Protein AF-A0A8S9UU05-F1 (afdb_monomer_lite)

InterPro domains:
  IPR004875 DDE superfamily endonuclease domain [PF03184] (14-82)

Foldseek 3Di:
DDDPQCCCVPVVVHDDDDDDPPCCCPPPLCNVQPVVQLVVQLVVQVVVVVVPDDDDDDPVVVCVSSVVSNVVSNVPDDPVSD

Radius of gyration: 17.9 Å; chains: 1; bounding box: 35×37×42 Å

Organism: Phytophthora infestans (NCBI:txid4787)

Sequence (82 aa):
MNSVRTVLEEDCCTQVEFAPPGITGLAQPMDVAVMKPFKDYVRKSYLAYHIDHEFLKTPQEKRQLISRFVAEGWASIAPATI

Structure (mmCIF, N/CA/C/O backbone):
data_AF-A0A8S9UU05-F1
#
_entry.id   AF-A0A8S9UU05-F1
#
loop_
_atom_site.group_PDB
_atom_site.id
_atom_site.type_symbol
_atom_site.label_atom_id
_atom_site.label_alt_id
_atom_site.label_comp_id
_atom_site.label_asym_id
_atom_site.label_entity_id
_atom_site.label_seq_id
_atom_site.pdbx_PDB_ins_code
_atom_site.Cartn_x
_atom_site.Cartn_y
_atom_site.Cartn_z
_atom_site.occupancy
_atom_site.B_iso_or_equiv
_atom_site.auth_seq_id
_atom_site.auth_comp_id
_atom_site.auth_asym_id
_atom_site.auth_atom_id
_atom_site.pdbx_PDB_model_num
ATOM 1 N N . MET A 1 1 ? -12.160 23.995 15.889 1.00 80.06 1 MET A N 1
ATOM 2 C CA . MET A 1 1 ? -12.034 22.875 14.933 1.00 80.06 1 MET A CA 1
ATOM 3 C C . MET A 1 1 ? -12.258 21.612 15.733 1.00 80.06 1 MET A C 1
ATOM 5 O O . MET A 1 1 ? -11.530 21.420 16.701 1.00 80.06 1 MET A O 1
ATOM 9 N N . ASN A 1 2 ? -13.281 20.824 15.403 1.00 87.06 2 ASN A N 1
ATOM 10 C CA . ASN A 1 2 ? -13.515 19.553 16.087 1.00 87.06 2 ASN A CA 1
ATOM 11 C C . ASN A 1 2 ? -12.381 18.586 15.740 1.00 87.06 2 ASN A C 1
ATOM 13 O O . ASN A 1 2 ? -11.826 18.642 14.639 1.00 87.06 2 ASN A O 1
ATOM 17 N N . SER A 1 3 ? -12.000 17.733 16.688 1.00 92.88 3 SER A N 1
ATOM 18 C CA . SER A 1 3 ? -11.005 16.701 16.406 1.00 92.88 3 SER A CA 1
ATOM 19 C C . SER A 1 3 ? -11.593 15.665 15.441 1.00 92.88 3 SER A C 1
ATOM 21 O O . SER A 1 3 ? -12.805 15.453 15.433 1.00 92.88 3 SER A O 1
ATOM 23 N N . VAL A 1 4 ? -10.747 14.985 14.658 1.00 92.88 4 VAL A N 1
ATOM 24 C CA . VAL A 1 4 ? -11.199 13.883 13.782 1.00 92.88 4 VAL A CA 1
ATOM 25 C C . VAL A 1 4 ? -11.962 12.829 14.588 1.00 92.88 4 VAL A C 1
ATOM 27 O O . VAL A 1 4 ? -12.982 12.330 14.131 1.00 92.88 4 VAL A O 1
ATOM 30 N N . ARG A 1 5 ? -11.511 12.549 15.817 1.00 93.00 5 ARG A N 1
ATOM 31 C CA . ARG A 1 5 ? -12.199 11.654 16.750 1.00 93.00 5 ARG A CA 1
ATOM 32 C C . ARG A 1 5 ? -13.619 12.137 17.054 1.00 93.00 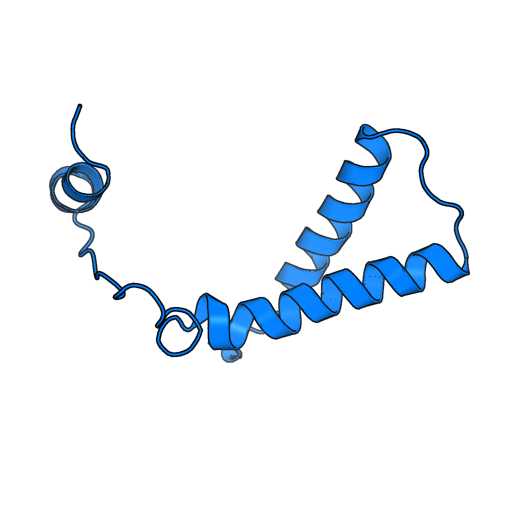5 ARG A C 1
ATOM 34 O O . ARG A 1 5 ? -14.549 11.360 16.909 1.00 93.00 5 ARG A O 1
ATOM 41 N N . THR A 1 6 ? -13.768 13.401 17.449 1.00 94.62 6 THR A N 1
ATOM 42 C CA . THR A 1 6 ? -15.067 14.001 17.794 1.00 94.62 6 THR A CA 1
ATOM 43 C C . THR A 1 6 ? -16.043 13.887 16.627 1.00 94.62 6 THR A C 1
ATOM 45 O O . THR A 1 6 ? -17.168 13.460 16.823 1.00 94.62 6 THR A O 1
ATOM 48 N N . VAL A 1 7 ? -15.589 14.183 15.405 1.00 96.44 7 VAL A N 1
ATOM 49 C CA . VAL A 1 7 ? -16.421 14.041 14.198 1.00 96.44 7 VAL A CA 1
ATOM 50 C C . VAL A 1 7 ? -16.834 12.581 13.980 1.00 96.44 7 VAL A C 1
ATOM 52 O O . VAL A 1 7 ? -18.000 12.301 13.724 1.00 96.44 7 VAL A O 1
ATOM 55 N N . LEU A 1 8 ? -15.901 11.631 14.111 1.00 95.94 8 LEU A N 1
ATOM 56 C CA . LEU A 1 8 ? -16.208 10.208 13.937 1.00 95.94 8 LEU A CA 1
ATOM 57 C C . LEU A 1 8 ? -17.208 9.691 14.980 1.00 95.94 8 LEU A C 1
ATOM 59 O O . LEU A 1 8 ? -18.138 8.975 14.617 1.00 95.94 8 LEU A O 1
ATOM 63 N N . GLU A 1 9 ? -17.035 10.052 16.251 1.00 96.12 9 GLU A N 1
ATOM 64 C CA . GLU A 1 9 ? -17.881 9.573 17.348 1.00 96.12 9 GLU A CA 1
ATOM 65 C C . GLU A 1 9 ? -19.258 10.264 17.359 1.00 96.12 9 GLU A C 1
ATOM 67 O O . GLU A 1 9 ? -20.276 9.581 17.466 1.00 96.12 9 GLU A O 1
ATOM 72 N N . GLU A 1 10 ? -19.303 11.594 17.224 1.00 95.38 10 GLU A N 1
ATOM 73 C CA . GLU A 1 10 ? -20.524 12.395 17.407 1.00 95.38 10 GLU A CA 1
ATOM 74 C C . GLU A 1 10 ? -21.334 12.552 16.112 1.00 95.38 10 GLU A C 1
ATOM 76 O O . GLU A 1 10 ? -22.547 12.342 16.127 1.00 95.38 10 GLU A O 1
ATOM 81 N N . ASP A 1 11 ? -20.679 12.858 14.985 1.00 96.75 11 ASP A N 1
ATOM 82 C C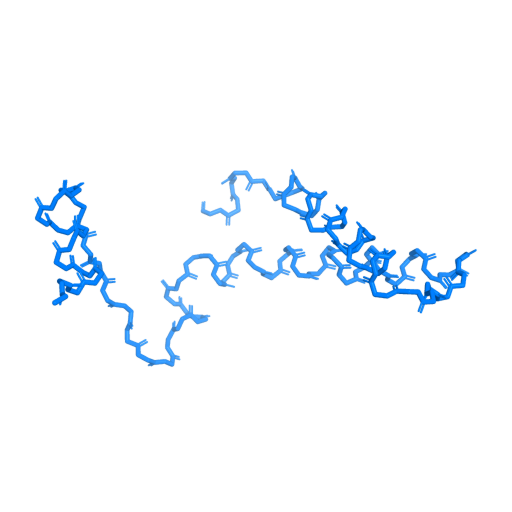A . ASP A 1 11 ? -21.367 13.135 13.715 1.00 96.75 11 ASP A CA 1
ATOM 83 C C . ASP A 1 11 ? -21.556 11.865 12.864 1.00 96.75 11 ASP A C 1
ATOM 85 O O . ASP A 1 11 ? -22.516 11.761 12.098 1.00 96.75 11 ASP A O 1
ATOM 89 N N . CYS A 1 12 ? -20.639 10.893 12.970 1.00 96.25 12 CYS A N 1
ATOM 90 C CA . CYS A 1 12 ? -20.655 9.659 12.169 1.00 96.25 12 CYS A CA 1
ATOM 91 C C . CYS A 1 12 ? -21.022 8.393 12.959 1.00 96.25 12 CYS A C 1
ATOM 93 O O . CYS A 1 12 ? -21.018 7.305 12.378 1.00 96.25 12 CYS A O 1
ATOM 95 N N . CYS A 1 13 ? -21.303 8.502 14.262 1.00 96.06 13 CYS A N 1
ATOM 96 C CA . CYS A 1 13 ? -21.653 7.376 15.140 1.00 96.06 13 CYS A CA 1
ATOM 97 C C . CYS A 1 13 ? -20.677 6.182 15.050 1.00 96.06 13 CYS A C 1
ATOM 99 O O . CYS A 1 13 ? -21.081 5.022 15.145 1.00 96.06 13 CYS A O 1
ATOM 101 N N . THR A 1 14 ? -19.391 6.451 14.825 1.00 95.62 14 THR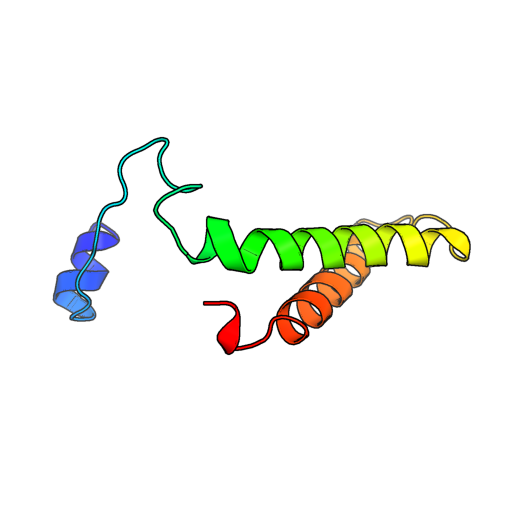 A N 1
ATOM 102 C CA . THR A 1 14 ? -18.343 5.441 14.658 1.00 95.62 14 THR A CA 1
ATOM 103 C C . THR A 1 14 ? -17.532 5.326 15.940 1.00 95.62 14 THR A C 1
ATOM 105 O O . THR A 1 14 ? -16.942 6.302 16.401 1.00 95.62 14 THR A O 1
ATOM 108 N N . GLN A 1 15 ? -17.463 4.120 16.506 1.00 94.75 15 GLN A N 1
ATOM 109 C CA . GLN A 1 15 ? -16.606 3.852 17.657 1.00 94.75 15 GLN A CA 1
ATOM 110 C C . GLN A 1 15 ? -15.134 3.896 17.235 1.00 94.75 15 GLN A C 1
ATOM 112 O O . GLN A 1 15 ? -14.728 3.229 16.283 1.00 94.75 15 GLN A O 1
ATOM 117 N N . VAL A 1 16 ? -14.329 4.672 17.961 1.00 92.12 16 VAL A N 1
ATOM 118 C CA . VAL A 1 16 ? -12.898 4.822 17.687 1.00 92.12 16 VAL A CA 1
ATOM 119 C C . VAL A 1 16 ? -12.090 3.988 18.675 1.00 92.12 16 VAL A C 1
ATOM 121 O O . VAL A 1 16 ? -12.196 4.161 19.888 1.00 92.12 16 VAL A O 1
ATOM 124 N N . GLU A 1 17 ? -11.229 3.121 18.147 1.00 89.25 17 GLU A N 1
ATOM 125 C CA . GLU A 1 17 ? -10.231 2.391 18.927 1.00 89.25 17 GLU A CA 1
ATOM 126 C C . GLU A 1 17 ? -8.837 2.986 18.720 1.00 89.25 17 GLU A C 1
ATOM 128 O O . GLU A 1 17 ? -8.425 3.300 17.600 1.00 89.25 17 GLU A O 1
ATOM 133 N N . PHE A 1 18 ? -8.088 3.129 19.814 1.00 86.00 18 PHE A N 1
ATOM 134 C CA . PHE A 1 18 ? -6.718 3.627 19.777 1.00 86.00 18 PHE A CA 1
ATOM 135 C C . PHE A 1 18 ? -5.727 2.471 19.841 1.00 86.00 18 PHE A C 1
ATOM 137 O O . PHE A 1 18 ? -5.674 1.743 20.830 1.00 86.00 18 PHE A O 1
ATOM 144 N N . ALA A 1 19 ? -4.886 2.358 18.814 1.00 84.50 19 ALA A N 1
ATOM 145 C CA . ALA A 1 19 ? -3.700 1.518 18.863 1.00 84.50 19 ALA A CA 1
ATOM 146 C C . ALA A 1 19 ? -2.557 2.286 19.557 1.00 84.50 19 ALA A C 1
ATOM 148 O O . ALA A 1 19 ? -2.208 3.384 19.111 1.00 84.50 19 ALA A O 1
ATOM 149 N N . PRO A 1 20 ? -1.958 1.742 20.631 1.00 88.25 20 PRO A N 1
ATOM 150 C CA . PRO A 1 20 ? -0.759 2.307 21.228 1.00 88.25 20 PRO A CA 1
ATOM 151 C C . PRO A 1 20 ? 0.378 2.527 20.211 1.00 88.25 20 PRO A C 1
ATOM 153 O O . PRO A 1 20 ? 0.511 1.782 19.233 1.00 88.25 20 PRO A O 1
ATOM 156 N N . PRO A 1 21 ? 1.251 3.521 20.439 1.00 88.00 21 PRO A N 1
ATOM 157 C CA . PRO A 1 21 ? 2.443 3.696 19.622 1.00 88.00 21 PRO A CA 1
ATOM 158 C C . PRO A 1 21 ? 3.329 2.444 19.639 1.00 88.00 21 PRO A C 1
ATOM 160 O O . PRO A 1 21 ? 3.494 1.797 20.670 1.00 88.00 21 PRO A O 1
ATOM 163 N N . GLY A 1 22 ? 3.930 2.119 18.494 1.00 90.50 22 GLY A N 1
ATOM 164 C CA . GLY A 1 22 ? 4.914 1.037 18.382 1.00 90.50 22 GLY A CA 1
ATOM 165 C C . GLY A 1 22 ? 4.343 -0.381 18.277 1.00 90.50 22 GLY A C 1
ATOM 166 O O . GLY A 1 22 ? 5.126 -1.308 18.097 1.00 90.50 22 GLY A O 1
ATOM 167 N N . ILE A 1 23 ? 3.017 -0.568 18.331 1.00 90.31 23 ILE A N 1
ATOM 168 C CA . ILE A 1 23 ? 2.403 -1.906 18.229 1.00 90.31 23 ILE A CA 1
ATOM 169 C C . ILE A 1 23 ? 1.644 -2.158 16.921 1.00 90.31 23 ILE A C 1
ATOM 171 O O . ILE A 1 23 ? 1.028 -3.209 16.774 1.00 90.31 23 ILE A O 1
ATOM 175 N N . THR A 1 24 ? 1.655 -1.227 15.963 1.00 86.50 24 THR A N 1
ATOM 176 C CA . THR A 1 24 ? 0.854 -1.337 14.727 1.00 86.50 24 THR A CA 1
ATOM 177 C C . THR A 1 24 ? 1.168 -2.611 13.945 1.00 86.50 24 THR A C 1
ATOM 179 O O . THR A 1 24 ? 0.255 -3.339 13.571 1.00 86.50 24 THR A O 1
ATOM 182 N N . GLY A 1 25 ? 2.452 -2.961 13.834 1.00 84.06 25 GLY A N 1
ATOM 183 C CA . GLY A 1 25 ? 2.916 -4.195 13.194 1.00 84.06 25 GLY A CA 1
ATOM 184 C C . GLY A 1 25 ? 2.636 -5.485 13.977 1.00 84.06 25 GLY A C 1
ATOM 185 O O . GLY A 1 25 ? 3.101 -6.542 13.564 1.00 84.06 25 GLY A O 1
ATOM 186 N N . LEU A 1 26 ? 1.923 -5.413 15.105 1.00 85.81 26 LEU A N 1
ATOM 187 C CA . LEU A 1 26 ? 1.445 -6.564 15.880 1.00 85.81 26 LEU A CA 1
ATOM 188 C C . LEU A 1 26 ? -0.082 -6.579 15.991 1.00 85.81 26 LEU A C 1
ATOM 190 O O . LEU A 1 26 ? -0.693 -7.639 15.922 1.00 85.81 26 LEU A O 1
ATOM 194 N N . ALA A 1 27 ? -0.686 -5.406 16.187 1.00 86.50 27 ALA A N 1
ATOM 195 C CA . ALA A 1 27 ? -2.084 -5.270 16.574 1.00 86.50 27 ALA A CA 1
ATOM 196 C C . ALA A 1 27 ? -3.001 -4.761 15.455 1.00 86.50 27 ALA A C 1
ATOM 198 O O . ALA A 1 27 ? -4.213 -4.840 15.612 1.00 86.50 27 ALA A O 1
ATOM 199 N N . GLN A 1 28 ? -2.472 -4.229 14.344 1.00 88.50 28 GLN A N 1
ATOM 200 C CA . GLN A 1 28 ? -3.302 -3.753 13.234 1.00 88.50 28 GLN A CA 1
ATOM 201 C C . GLN A 1 28 ? -3.341 -4.794 12.107 1.00 88.50 28 GLN A C 1
ATOM 203 O O . GLN A 1 28 ? -2.345 -4.937 11.393 1.00 88.50 28 GLN A O 1
ATOM 208 N N . PRO A 1 29 ? -4.483 -5.479 11.877 1.00 87.94 29 PRO A N 1
ATOM 209 C CA . PRO A 1 29 ? -4.605 -6.509 10.839 1.00 87.94 29 PRO A CA 1
ATOM 210 C C . PRO A 1 29 ? -4.225 -6.006 9.447 1.00 87.94 29 PRO A C 1
ATOM 212 O O . PRO A 1 29 ? -3.599 -6.721 8.668 1.00 87.94 29 PRO A O 1
ATOM 215 N N . MET A 1 30 ? -4.520 -4.734 9.163 1.00 90.50 30 MET A N 1
ATOM 216 C CA . MET A 1 30 ? -4.082 -4.077 7.936 1.00 90.50 30 MET A CA 1
ATOM 217 C C . MET A 1 30 ? -2.562 -4.148 7.766 1.00 90.50 30 MET A C 1
ATOM 219 O O . MET A 1 30 ? -2.094 -4.594 6.724 1.00 90.50 30 MET A O 1
ATOM 223 N N . ASP A 1 31 ? -1.780 -3.753 8.772 1.00 87.88 31 ASP A N 1
ATOM 224 C CA . ASP A 1 31 ? -0.319 -3.701 8.658 1.00 87.88 31 ASP A CA 1
ATOM 225 C C . ASP A 1 31 ? 0.312 -5.105 8.698 1.00 87.88 31 ASP A C 1
ATOM 227 O O . ASP A 1 31 ? 1.210 -5.408 7.910 1.00 87.88 31 ASP A O 1
ATOM 231 N N . VAL A 1 32 ? -0.214 -5.988 9.557 1.00 85.56 32 VAL A N 1
ATOM 232 C CA . VAL A 1 32 ? 0.287 -7.361 9.745 1.00 85.56 32 VAL A CA 1
ATOM 233 C C . VAL A 1 32 ? -0.007 -8.253 8.539 1.00 85.56 32 VAL A C 1
ATOM 235 O O . VAL A 1 32 ? 0.882 -8.960 8.059 1.00 85.56 32 VAL A O 1
ATOM 238 N N . ALA A 1 33 ? -1.250 -8.241 8.061 1.00 89.12 33 ALA A N 1
ATOM 239 C CA . ALA A 1 33 ? -1.744 -9.245 7.128 1.00 89.12 33 ALA A CA 1
ATOM 240 C C . ALA A 1 33 ? -1.864 -8.717 5.695 1.00 89.12 33 ALA A C 1
ATOM 242 O O . ALA A 1 33 ? -1.398 -9.372 4.768 1.00 89.12 33 ALA A O 1
ATOM 243 N N . VAL A 1 34 ? -2.422 -7.517 5.499 1.00 93.00 34 VAL A N 1
ATOM 244 C CA . VAL A 1 34 ? -2.718 -6.972 4.158 1.00 93.00 34 VAL A CA 1
ATOM 245 C C . VAL A 1 34 ? -1.515 -6.258 3.550 1.00 93.00 34 VAL A C 1
ATOM 247 O O . VAL A 1 34 ? -1.147 -6.499 2.399 1.00 93.00 34 VAL A O 1
ATOM 250 N N . MET A 1 35 ? -0.868 -5.376 4.315 1.00 93.38 35 MET A N 1
ATOM 251 C CA . MET A 1 35 ? 0.155 -4.481 3.774 1.00 93.38 35 MET A CA 1
ATOM 252 C C . MET A 1 35 ? 1.408 -5.225 3.317 1.00 93.38 35 MET A C 1
ATOM 254 O O . MET A 1 35 ? 2.057 -4.771 2.374 1.00 93.38 35 MET A O 1
ATOM 258 N N . LYS A 1 36 ? 1.763 -6.353 3.945 1.00 90.06 36 LYS A N 1
ATOM 259 C CA . LYS A 1 36 ? 2.921 -7.164 3.540 1.00 90.06 36 LYS A CA 1
ATOM 260 C C . LYS A 1 36 ? 2.766 -7.753 2.125 1.00 90.06 36 LYS A C 1
ATOM 262 O O . LYS A 1 36 ? 3.552 -7.356 1.261 1.00 90.06 36 LYS A O 1
ATOM 267 N N . PRO A 1 37 ? 1.785 -8.634 1.838 1.00 93.38 37 PRO A N 1
ATOM 268 C CA . PRO A 1 37 ? 1.601 -9.188 0.496 1.00 93.38 37 PRO A CA 1
ATOM 269 C C . PRO A 1 37 ? 1.325 -8.099 -0.547 1.00 93.38 37 PRO A C 1
ATOM 271 O O . PRO A 1 37 ? 1.840 -8.179 -1.661 1.00 93.38 37 PRO A O 1
ATOM 274 N N . PHE A 1 38 ? 0.610 -7.035 -0.169 1.00 95.94 38 PHE A N 1
ATOM 275 C CA . PHE A 1 38 ? 0.371 -5.885 -1.038 1.00 95.94 38 PHE A CA 1
ATOM 276 C C . PHE A 1 38 ? 1.674 -5.180 -1.459 1.00 95.94 38 PHE A C 1
ATOM 278 O O . PHE A 1 38 ? 1.942 -5.012 -2.651 1.00 95.94 38 PHE A O 1
ATOM 285 N N . LYS A 1 39 ? 2.530 -4.795 -0.499 1.00 94.81 39 LYS A N 1
ATOM 286 C CA . LYS A 1 39 ? 3.821 -4.141 -0.788 1.00 94.81 39 LYS A CA 1
ATOM 287 C C . LYS A 1 39 ? 4.749 -5.063 -1.581 1.00 94.81 39 LYS A C 1
ATOM 289 O O . LYS A 1 39 ? 5.483 -4.588 -2.450 1.00 94.81 39 LYS A O 1
ATOM 294 N N . ASP A 1 40 ? 4.711 -6.365 -1.308 1.00 95.19 40 ASP A N 1
ATOM 295 C CA . ASP A 1 40 ? 5.494 -7.354 -2.047 1.00 95.19 40 ASP A CA 1
ATOM 296 C C . ASP A 1 40 ? 5.038 -7.472 -3.506 1.00 95.19 40 ASP A C 1
ATOM 298 O O . ASP A 1 40 ? 5.893 -7.528 -4.393 1.00 95.19 40 ASP A O 1
ATOM 302 N N . TYR A 1 41 ? 3.728 -7.435 -3.778 1.00 96.81 41 TYR A N 1
ATOM 303 C CA . TYR A 1 41 ? 3.195 -7.392 -5.143 1.00 96.81 41 TYR A CA 1
ATOM 304 C C . TYR A 1 41 ? 3.696 -6.161 -5.900 1.00 96.81 41 TYR A C 1
ATOM 306 O O . TYR A 1 41 ? 4.241 -6.284 -6.999 1.00 96.81 41 TYR A O 1
ATOM 314 N N . VAL A 1 42 ? 3.554 -4.971 -5.306 1.00 97.56 42 VAL A N 1
ATOM 315 C CA . VAL A 1 42 ? 3.964 -3.712 -5.948 1.00 97.56 42 VAL A CA 1
ATOM 316 C C . VAL A 1 42 ? 5.465 -3.728 -6.245 1.00 97.56 42 VAL A C 1
ATOM 318 O O . VAL A 1 42 ? 5.881 -3.375 -7.349 1.00 97.56 42 VAL A O 1
ATOM 321 N N . ARG A 1 43 ? 6.285 -4.202 -5.296 1.00 97.31 43 ARG A N 1
ATOM 322 C CA . ARG A 1 43 ? 7.737 -4.330 -5.483 1.00 97.31 43 ARG A CA 1
ATOM 323 C C . ARG A 1 43 ? 8.078 -5.294 -6.620 1.00 97.31 43 ARG A C 1
ATOM 325 O O . ARG A 1 43 ? 8.886 -4.946 -7.476 1.00 97.31 43 ARG A O 1
ATOM 332 N N . LYS A 1 44 ? 7.469 -6.484 -6.645 1.00 97.62 44 LYS A N 1
ATOM 333 C CA . LYS A 1 44 ? 7.699 -7.486 -7.699 1.00 97.62 44 LYS A CA 1
ATOM 334 C C . LYS A 1 44 ? 7.288 -6.963 -9.071 1.00 97.62 44 LYS A C 1
ATOM 336 O O . LYS A 1 44 ? 8.059 -7.099 -10.012 1.00 97.62 44 LYS A O 1
ATOM 341 N N . SER A 1 45 ? 6.130 -6.314 -9.163 1.00 97.31 45 SER A N 1
ATOM 342 C CA . SER A 1 45 ? 5.620 -5.733 -10.410 1.00 97.31 45 SER A CA 1
ATOM 343 C C . SER A 1 45 ? 6.539 -4.637 -10.939 1.00 97.31 45 SER A C 1
ATOM 345 O O . SER A 1 45 ? 6.863 -4.615 -12.123 1.00 97.31 45 SER A O 1
ATOM 347 N N . TYR A 1 46 ? 7.034 -3.769 -10.051 1.00 96.69 46 TYR A N 1
ATOM 348 C CA . TYR A 1 46 ? 7.992 -2.733 -10.421 1.00 96.69 46 TYR A CA 1
ATOM 349 C C . TYR A 1 46 ? 9.304 -3.317 -10.951 1.00 96.69 46 TYR A C 1
ATOM 351 O O . TYR A 1 46 ? 9.796 -2.857 -11.981 1.00 96.69 46 TYR A O 1
ATOM 359 N N . LEU A 1 47 ? 9.858 -4.324 -10.269 1.00 96.50 47 LEU A N 1
ATOM 360 C CA . LEU 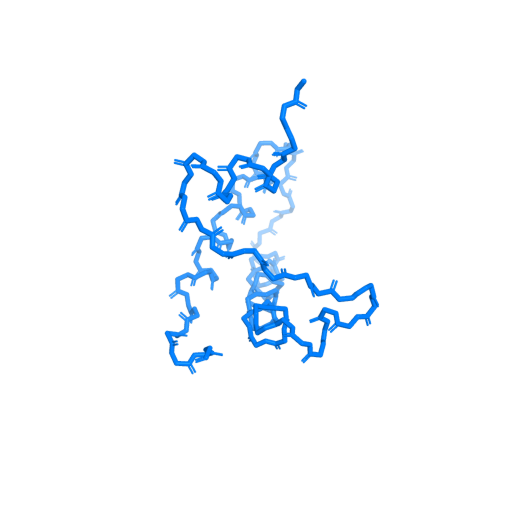A 1 47 ? 11.090 -4.988 -10.699 1.00 96.50 47 LEU A CA 1
ATOM 361 C C . LEU A 1 47 ? 10.901 -5.706 -12.036 1.00 96.50 47 LEU A C 1
ATOM 363 O O . LEU A 1 47 ? 11.708 -5.504 -12.934 1.00 96.50 47 LEU A O 1
ATOM 367 N N . ALA A 1 48 ? 9.826 -6.484 -12.182 1.00 97.00 48 ALA A N 1
ATOM 368 C CA . ALA A 1 48 ? 9.532 -7.229 -13.402 1.00 97.00 48 ALA A CA 1
ATOM 369 C C . ALA A 1 48 ? 9.341 -6.303 -14.610 1.00 97.00 48 ALA A C 1
ATOM 371 O O . ALA A 1 48 ? 9.898 -6.556 -15.670 1.00 97.00 48 ALA A O 1
ATOM 372 N N . TYR A 1 49 ? 8.620 -5.192 -14.441 1.00 96.75 49 TYR A N 1
ATOM 373 C CA . TYR A 1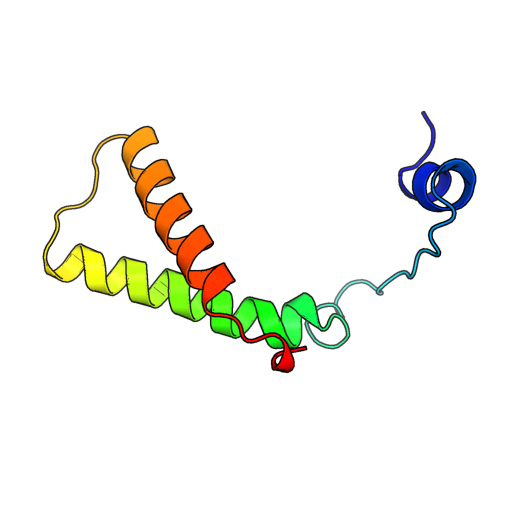 49 ? 8.409 -4.223 -15.515 1.00 96.75 49 TYR A CA 1
ATOM 374 C C . TYR A 1 49 ? 9.728 -3.659 -16.060 1.00 96.75 49 TYR A C 1
ATOM 376 O O . TYR A 1 49 ? 9.894 -3.553 -17.270 1.00 96.75 49 TYR A O 1
ATOM 384 N N . HIS A 1 50 ? 10.685 -3.345 -15.186 1.00 96.00 50 HIS A N 1
ATOM 385 C CA . HIS A 1 50 ? 11.961 -2.741 -15.586 1.00 96.00 50 HIS A CA 1
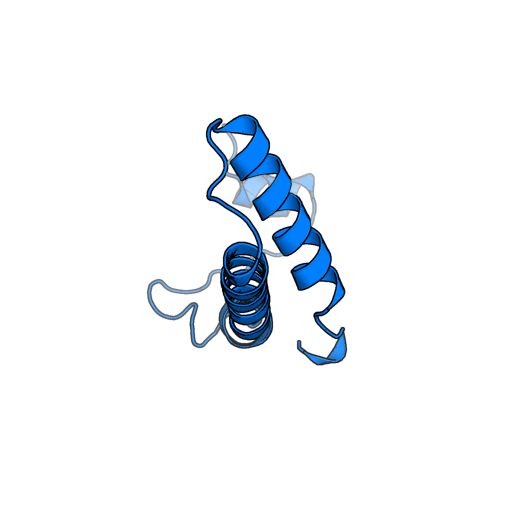ATOM 386 C C . HIS A 1 50 ? 13.013 -3.749 -16.073 1.00 96.00 50 HIS A C 1
ATOM 388 O O . HIS A 1 50 ? 14.136 -3.348 -16.367 1.00 96.00 50 HIS A O 1
ATOM 394 N N . ILE A 1 51 ? 12.675 -5.039 -16.177 1.00 96.88 51 ILE A N 1
ATOM 395 C CA . ILE A 1 51 ? 13.501 -6.000 -16.924 1.00 96.88 51 ILE A CA 1
ATOM 396 C C . ILE A 1 51 ? 13.454 -5.657 -18.418 1.00 96.88 51 ILE A C 1
ATOM 398 O O . ILE A 1 51 ? 14.494 -5.625 -19.070 1.00 96.88 51 ILE A O 1
ATOM 402 N N . ASP A 1 52 ? 12.259 -5.337 -18.925 1.00 96.62 52 ASP A N 1
ATOM 403 C CA . ASP A 1 52 ? 12.010 -5.125 -20.357 1.00 96.62 52 ASP A CA 1
ATOM 404 C C . ASP A 1 52 ? 11.799 -3.648 -20.736 1.00 96.62 52 ASP A C 1
ATOM 406 O O . ASP A 1 52 ? 11.718 -3.313 -21.918 1.00 96.62 52 ASP A O 1
ATOM 410 N N . HIS A 1 53 ? 11.695 -2.746 -19.753 1.00 95.50 53 HIS A N 1
ATOM 411 C CA . HIS A 1 53 ? 11.375 -1.334 -19.977 1.00 95.50 53 HIS A CA 1
ATOM 412 C C . HIS A 1 53 ? 12.393 -0.402 -19.313 1.00 95.50 53 HIS A C 1
ATOM 414 O O . HIS A 1 53 ? 12.774 -0.588 -18.156 1.00 95.50 53 HIS A O 1
ATOM 420 N N . GLU A 1 54 ? 12.778 0.665 -20.019 1.00 95.06 54 GLU A N 1
ATOM 421 C CA . GLU A 1 54 ? 13.576 1.744 -19.434 1.00 95.06 54 GLU A CA 1
ATOM 422 C C . GLU A 1 54 ? 12.816 2.490 -18.326 1.00 95.06 54 GLU A C 1
ATOM 424 O O . GLU A 1 54 ? 11.582 2.531 -18.277 1.00 95.06 54 GLU A O 1
ATOM 429 N N . PHE A 1 55 ? 13.572 3.158 -17.453 1.00 93.31 55 PHE A N 1
ATOM 430 C CA . PHE A 1 55 ? 12.990 4.030 -16.441 1.00 93.31 55 PHE A CA 1
ATOM 431 C C . PHE A 1 55 ? 12.272 5.229 -17.072 1.00 93.31 55 PHE A C 1
ATOM 433 O O . PHE A 1 55 ? 12.820 5.964 -17.895 1.00 93.31 55 PHE A O 1
ATOM 440 N N . LEU A 1 56 ? 11.049 5.469 -16.598 1.00 94.00 56 LEU A N 1
ATOM 441 C CA . LEU A 1 56 ? 10.224 6.603 -17.010 1.00 94.00 56 LEU A CA 1
ATOM 442 C C . LEU A 1 56 ? 10.892 7.936 -16.647 1.00 94.00 56 LEU A C 1
ATOM 444 O O . LEU A 1 56 ? 11.527 8.067 -15.594 1.00 94.00 56 LEU A O 1
ATOM 448 N N . LYS A 1 57 ? 10.729 8.950 -17.501 1.00 93.75 57 LYS A N 1
ATOM 449 C CA . LYS A 1 57 ? 11.484 10.210 -17.399 1.00 93.75 57 LYS A CA 1
ATOM 450 C C . LYS A 1 57 ? 10.722 11.272 -16.617 1.00 93.75 57 LYS A C 1
ATOM 452 O O . LYS A 1 57 ? 11.332 12.022 -15.856 1.00 93.75 57 LYS A O 1
ATOM 457 N N . THR A 1 58 ? 9.396 11.305 -16.731 1.00 97.44 58 THR A N 1
ATOM 458 C CA . THR A 1 58 ? 8.585 12.329 -16.066 1.00 97.44 58 THR A CA 1
ATOM 459 C C . THR A 1 58 ? 7.971 11.833 -14.750 1.00 97.44 58 THR A C 1
ATOM 461 O O . THR A 1 58 ? 7.650 10.651 -14.598 1.00 97.44 58 THR A O 1
ATOM 464 N N . PRO A 1 59 ? 7.734 12.728 -13.772 1.00 97.12 59 PRO A N 1
ATOM 465 C CA . PRO A 1 59 ? 6.988 12.379 -12.564 1.00 97.12 59 PRO A CA 1
ATOM 466 C C . PRO A 1 59 ? 5.560 11.889 -12.841 1.00 97.12 59 PRO A C 1
ATOM 468 O O . PRO A 1 59 ? 5.032 11.087 -12.075 1.00 97.12 59 PRO A O 1
ATOM 471 N N . GLN A 1 60 ? 4.922 12.371 -13.913 1.00 97.50 60 GLN A N 1
ATOM 472 C CA . GLN A 1 60 ? 3.563 11.971 -14.278 1.00 97.50 60 GLN A CA 1
ATOM 473 C C . GLN A 1 60 ? 3.510 10.509 -14.718 1.00 97.50 60 GLN A C 1
ATOM 475 O O . GLN A 1 60 ? 2.711 9.753 -14.173 1.00 97.50 60 GLN A O 1
ATOM 480 N N . GLU A 1 61 ? 4.393 10.106 -15.631 1.00 96.38 61 GLU A N 1
ATOM 481 C CA . GLU A 1 61 ? 4.484 8.718 -16.091 1.00 96.38 61 GLU A CA 1
ATOM 482 C C . GLU A 1 61 ? 4.807 7.783 -14.920 1.00 96.38 61 GLU A C 1
ATOM 484 O O . GLU A 1 61 ? 4.153 6.757 -14.741 1.00 96.38 61 GLU A O 1
ATOM 489 N N . LYS A 1 62 ? 5.763 8.166 -14.058 1.00 95.69 62 LYS A N 1
ATOM 490 C CA . LYS A 1 62 ? 6.100 7.395 -12.850 1.00 95.69 62 LYS A CA 1
ATOM 491 C C . LYS A 1 62 ? 4.883 7.193 -11.951 1.00 95.69 62 LYS A C 1
ATOM 493 O O . LYS A 1 62 ? 4.635 6.075 -11.509 1.00 95.69 62 LYS A O 1
ATOM 498 N N . ARG A 1 63 ? 4.108 8.253 -11.693 1.00 97.25 63 ARG A N 1
ATOM 499 C CA . ARG A 1 63 ? 2.880 8.156 -10.889 1.00 97.25 63 ARG A CA 1
ATOM 500 C C . ARG A 1 63 ? 1.849 7.251 -11.548 1.00 97.25 63 ARG A C 1
ATOM 502 O O . ARG A 1 63 ? 1.312 6.400 -10.860 1.00 97.25 63 ARG A O 1
ATOM 509 N N . GLN A 1 64 ? 1.620 7.379 -12.854 1.00 97.19 64 GLN A N 1
ATOM 510 C CA . GLN A 1 64 ? 0.685 6.514 -13.581 1.00 97.19 64 GLN A CA 1
ATOM 511 C C . GLN A 1 64 ? 1.076 5.034 -13.476 1.00 97.19 64 GLN A C 1
ATOM 513 O O . GLN A 1 64 ? 0.229 4.200 -13.156 1.00 97.19 64 GLN A O 1
ATOM 518 N N . LEU A 1 65 ? 2.359 4.713 -13.670 1.00 97.19 65 LEU A N 1
ATOM 519 C CA . LEU A 1 65 ? 2.865 3.346 -13.555 1.00 97.19 65 LEU A CA 1
ATOM 520 C C . LEU A 1 65 ? 2.682 2.784 -12.139 1.00 97.19 65 LEU A C 1
ATOM 522 O O . LEU A 1 65 ? 2.143 1.692 -11.969 1.00 97.19 65 LEU A O 1
ATOM 526 N N . ILE A 1 66 ? 3.101 3.537 -11.118 1.00 97.00 66 ILE A N 1
ATOM 527 C CA . ILE A 1 66 ? 2.972 3.109 -9.720 1.00 97.00 66 ILE A CA 1
ATOM 528 C C . ILE A 1 66 ? 1.499 2.981 -9.319 1.00 97.00 66 ILE A C 1
ATOM 530 O O . ILE A 1 66 ? 1.137 2.001 -8.677 1.00 97.00 66 ILE A O 1
ATOM 534 N N . SER A 1 67 ? 0.638 3.916 -9.731 1.00 97.88 67 SER A N 1
ATOM 535 C CA . SER A 1 67 ? -0.806 3.852 -9.481 1.00 97.88 67 SER A CA 1
ATOM 536 C C . SER A 1 67 ? -1.436 2.596 -10.076 1.00 97.88 67 SER A C 1
ATOM 538 O O . SER A 1 67 ? -2.272 1.983 -9.417 1.00 97.88 67 SER A O 1
ATOM 540 N N . ARG A 1 68 ? -1.006 2.169 -11.272 1.00 97.94 68 ARG A N 1
ATOM 541 C CA . ARG A 1 68 ? -1.451 0.900 -11.860 1.00 97.94 68 ARG A CA 1
ATOM 542 C C . ARG A 1 68 ? -1.063 -0.292 -10.982 1.00 97.94 68 ARG A C 1
ATOM 544 O O . ARG A 1 68 ? -1.935 -1.071 -10.617 1.00 97.94 68 ARG A O 1
ATOM 551 N N . PHE A 1 69 ? 0.204 -0.400 -10.573 1.00 98.00 69 PHE A N 1
ATOM 552 C CA . PHE A 1 69 ? 0.649 -1.505 -9.708 1.00 98.00 69 PHE A CA 1
ATOM 553 C C . PHE A 1 69 ? -0.027 -1.506 -8.338 1.00 98.00 69 PHE A C 1
ATOM 555 O O . PHE A 1 69 ? -0.299 -2.570 -7.793 1.00 98.00 69 PHE A O 1
ATOM 562 N N . VAL A 1 70 ? -0.309 -0.326 -7.784 1.00 98.00 70 VAL A N 1
ATOM 563 C CA . VAL A 1 70 ? -1.081 -0.174 -6.545 1.00 98.00 70 VAL A CA 1
ATOM 564 C C . VAL A 1 70 ? -2.505 -0.699 -6.731 1.00 98.00 70 VAL A C 1
ATOM 566 O O . VAL A 1 70 ? -2.967 -1.476 -5.903 1.00 98.00 70 VAL A O 1
ATOM 569 N N . ALA A 1 71 ? -3.189 -0.325 -7.814 1.00 97.94 71 ALA A N 1
ATOM 570 C CA . ALA A 1 71 ? -4.550 -0.788 -8.076 1.00 97.94 71 ALA A CA 1
ATOM 571 C C . ALA A 1 71 ? -4.609 -2.312 -8.286 1.00 97.94 71 ALA A C 1
ATOM 573 O O . ALA A 1 71 ? -5.427 -2.991 -7.668 1.00 97.94 71 ALA A O 1
ATOM 574 N N . GLU A 1 72 ? -3.704 -2.856 -9.102 1.00 97.62 72 GLU A N 1
ATOM 575 C CA . GLU A 1 72 ? -3.610 -4.298 -9.361 1.00 97.62 72 GLU A CA 1
ATOM 576 C C . GLU A 1 72 ? -3.224 -5.083 -8.103 1.00 97.62 72 GLU A C 1
ATOM 578 O O . GLU A 1 72 ? -3.837 -6.101 -7.786 1.00 97.62 72 GLU A O 1
ATOM 583 N N . GLY A 1 73 ? -2.249 -4.584 -7.340 1.00 96.38 73 GLY A N 1
ATOM 584 C CA . GLY A 1 73 ? -1.825 -5.216 -6.098 1.00 96.38 73 GLY A CA 1
ATOM 585 C C . GLY A 1 73 ? -2.936 -5.247 -5.063 1.00 96.38 73 GLY A C 1
ATOM 586 O O . GLY A 1 73 ? -3.098 -6.260 -4.390 1.00 96.38 73 GLY A O 1
ATOM 587 N N . TRP A 1 74 ? -3.746 -4.190 -4.974 1.00 95.94 74 TRP A N 1
ATOM 588 C CA . TRP A 1 74 ? -4.905 -4.160 -4.085 1.00 95.94 74 TRP A CA 1
ATOM 589 C C . TRP A 1 74 ? -5.955 -5.193 -4.500 1.00 95.94 74 TRP A C 1
ATOM 591 O O . TRP A 1 74 ? -6.420 -5.964 -3.667 1.00 95.94 74 TRP A O 1
ATOM 601 N N . ALA A 1 75 ? -6.266 -5.267 -5.798 1.00 95.81 75 ALA A N 1
ATOM 602 C CA . ALA A 1 75 ? -7.208 -6.245 -6.339 1.00 95.81 75 ALA A CA 1
ATOM 603 C C . ALA A 1 75 ? -6.743 -7.704 -6.162 1.00 95.81 75 ALA A C 1
ATOM 605 O O . ALA A 1 75 ? -7.573 -8.609 -6.137 1.00 95.81 75 ALA A O 1
ATOM 606 N N . SER A 1 76 ? -5.433 -7.940 -6.028 1.00 94.38 76 SER A N 1
ATOM 607 C CA . SER A 1 76 ? -4.871 -9.275 -5.792 1.00 94.38 76 SER A CA 1
ATOM 608 C C . SER A 1 76 ? -4.992 -9.775 -4.346 1.00 94.38 76 SER A C 1
ATOM 610 O O . SER A 1 76 ? -4.783 -10.964 -4.102 1.00 94.38 76 SER A O 1
ATOM 612 N N . ILE A 1 77 ? -5.312 -8.902 -3.382 1.00 93.94 77 ILE A N 1
ATOM 613 C CA . ILE A 1 77 ? -5.471 -9.307 -1.982 1.00 93.94 77 ILE A CA 1
ATOM 614 C C . ILE A 1 77 ? -6.812 -10.017 -1.812 1.00 93.94 77 ILE A C 1
ATOM 616 O O . ILE A 1 77 ? -7.872 -9.456 -2.086 1.00 93.94 77 ILE A O 1
ATOM 620 N N . ALA A 1 78 ? -6.772 -11.261 -1.336 1.00 90.94 78 ALA A N 1
ATOM 621 C CA . ALA A 1 78 ? -7.982 -12.030 -1.093 1.00 90.94 78 ALA A CA 1
ATOM 622 C C . ALA A 1 78 ? -8.739 -11.476 0.129 1.00 90.94 78 ALA A C 1
ATOM 624 O O . ALA A 1 78 ? -8.108 -11.122 1.125 1.00 90.94 78 ALA A O 1
ATOM 625 N N . PRO A 1 79 ? -10.084 -11.490 0.137 1.00 85.81 79 PRO A N 1
ATOM 626 C CA . PRO A 1 79 ? -10.853 -11.104 1.323 1.00 85.81 79 PRO A CA 1
ATOM 627 C C . PRO A 1 79 ? -10.491 -11.921 2.573 1.00 85.81 79 PRO A C 1
ATOM 629 O O . PRO A 1 79 ? -10.519 -11.396 3.676 1.00 85.81 79 PRO A O 1
ATOM 632 N N . ALA A 1 80 ? -10.086 -13.182 2.389 1.00 87.88 80 ALA A N 1
ATOM 633 C CA . ALA A 1 80 ? -9.643 -14.077 3.461 1.00 87.88 80 ALA A CA 1
ATOM 634 C C . ALA A 1 80 ? -8.240 -13.753 4.021 1.00 87.88 80 ALA A C 1
ATOM 636 O O . ALA A 1 80 ? -7.731 -14.494 4.856 1.00 87.88 80 ALA A O 1
ATOM 637 N N . THR A 1 81 ? -7.568 -12.707 3.525 1.00 83.81 81 THR A N 1
ATOM 638 C CA . THR A 1 81 ? -6.275 -12.249 4.058 1.00 83.81 81 THR A CA 1
ATOM 639 C C . THR A 1 81 ? -6.422 -11.517 5.400 1.00 83.81 81 THR A C 1
ATOM 641 O O . THR A 1 81 ? -5.420 -11.358 6.090 1.00 83.81 81 THR A O 1
ATOM 644 N N . ILE A 1 82 ? -7.634 -11.093 5.777 1.00 71.69 82 ILE A N 1
ATOM 645 C CA . ILE A 1 82 ? -7.945 -10.408 7.045 1.00 71.69 82 ILE A CA 1
ATOM 646 C C . ILE A 1 82 ? -8.665 -11.365 7.992 1.00 71.69 82 ILE A C 1
ATOM 648 O O . ILE A 1 82 ? -9.564 -12.090 7.509 1.00 71.69 82 ILE A O 1
#

pLDDT: mean 93.08, std 4.95, range [71.69, 98.0]

Secondary structure (DSSP, 8-state):
---HHHIIIIIS-PPP-PPPTT-HHHH-HIIIIIHHHHHHHHHHHHHHHHHHSPPP-SHHHHHHHHHHHHHHHHHTS-GGG-